Protein AF-A0A1Y6KWY2-F1 (afdb_monomer_lite)

Organism: NCBI:txid512643

Foldseek 3Di:
DVQQLFQQPPHPCNVDDTSFDQPDQKDWDWAAQPVDDQQARTWIFMWGGGPNQTGTDTDGPVDPDDPVLCVDDDPDQDDRHPNNVSNVSVVVVVVVVVVVVVVVVVVVVVCVVPVPPPD

pLDDT: mean 82.54, std 11.26, range [39.81, 94.38]

Sequence (119 aa):
MQGLRNHYQVTAHDPYRPIAVFRTEHSHVLQLRPQLPIAIGEVQYIVYGMTALSVYLPFYQGMTSVPEALTLGDNKADNHSAYWKFRKLQTLALTEDLTNELFTRLTIDTDKLYNFSGS

Structure (mmCIF, N/CA/C/O backbone):
data_AF-A0A1Y6KWY2-F1
#
_entry.id   AF-A0A1Y6KWY2-F1
#
loop_
_atom_site.group_PDB
_atom_site.id
_atom_site.type_symbol
_atom_site.label_atom_id
_atom_site.label_alt_id
_atom_site.label_comp_id
_atom_site.label_asym_id
_atom_site.label_entity_id
_atom_site.label_seq_id
_atom_site.pdbx_PDB_ins_code
_atom_site.Cartn_x
_atom_site.Cartn_y
_atom_site.Cartn_z
_atom_site.occupancy
_atom_site.B_iso_or_equiv
_atom_site.auth_seq_id
_atom_site.auth_comp_id
_atom_site.auth_asym_id
_atom_site.auth_atom_id
_atom_site.pdbx_PDB_model_num
ATOM 1 N N . MET A 1 1 ? -11.961 -5.166 -6.899 1.00 60.25 1 MET A N 1
ATOM 2 C CA . MET A 1 1 ? -11.236 -3.870 -6.939 1.00 60.25 1 MET A CA 1
ATOM 3 C C . MET A 1 1 ? -10.360 -3.720 -8.197 1.00 60.25 1 MET A C 1
ATOM 5 O O . MET A 1 1 ? -9.288 -3.136 -8.140 1.00 60.25 1 MET A O 1
ATOM 9 N N . GLN A 1 2 ? -10.807 -4.215 -9.359 1.00 64.62 2 GLN A N 1
ATOM 10 C CA . GLN A 1 2 ? -9.983 -4.259 -10.579 1.00 64.62 2 GLN A CA 1
ATOM 11 C C . GLN A 1 2 ? -9.903 -2.901 -11.303 1.00 64.62 2 GLN A C 1
ATOM 13 O O . GLN A 1 2 ? -8.886 -2.591 -11.910 1.00 64.62 2 GLN A O 1
ATOM 18 N N . GLY A 1 3 ? -10.924 -2.045 -11.157 1.00 72.69 3 GLY A N 1
ATOM 19 C CA . GLY A 1 3 ? -10.975 -0.733 -11.816 1.00 72.69 3 GLY A CA 1
ATOM 20 C C . GLY A 1 3 ? -9.877 0.244 -11.381 1.00 72.69 3 GLY A C 1
ATOM 21 O O . GLY A 1 3 ? -9.307 0.929 -12.220 1.00 72.69 3 GLY A O 1
ATOM 22 N N . LEU A 1 4 ? -9.502 0.262 -10.097 1.00 75.06 4 LEU A N 1
ATOM 23 C CA . LEU A 1 4 ? -8.440 1.149 -9.593 1.00 75.06 4 LEU A CA 1
ATOM 24 C C . LEU A 1 4 ? -7.034 0.720 -10.022 1.00 75.06 4 LEU A C 1
ATOM 26 O O . LEU A 1 4 ? -6.094 1.493 -9.878 1.00 75.06 4 LEU A O 1
ATOM 30 N N . ARG A 1 5 ? -6.886 -0.498 -10.550 1.00 74.25 5 ARG A N 1
ATOM 31 C CA . ARG A 1 5 ? -5.634 -1.035 -11.101 1.00 74.25 5 ARG A CA 1
ATOM 32 C C . ARG A 1 5 ? -5.517 -0.829 -12.611 1.00 74.25 5 ARG A C 1
ATOM 34 O O . ARG A 1 5 ? -4.517 -1.217 -13.209 1.00 74.25 5 ARG A O 1
ATOM 41 N N . ASN A 1 6 ? -6.547 -0.250 -13.221 1.00 74.56 6 ASN A N 1
ATOM 42 C CA . ASN A 1 6 ? -6.644 -0.155 -14.660 1.00 74.56 6 ASN A CA 1
ATOM 43 C C . ASN A 1 6 ? -5.602 0.821 -15.221 1.00 74.56 6 ASN A C 1
ATOM 45 O O . ASN A 1 6 ? -5.457 1.956 -14.754 1.00 74.56 6 ASN A O 1
ATOM 49 N N . HIS A 1 7 ? -4.916 0.361 -16.255 1.00 69.25 7 HIS A N 1
ATOM 50 C CA . HIS A 1 7 ? -4.042 1.167 -17.092 1.00 69.25 7 HIS A CA 1
ATOM 51 C C . HIS A 1 7 ? -4.246 0.855 -18.580 1.00 69.25 7 HIS A C 1
ATOM 53 O O . HIS A 1 7 ? -3.300 0.850 -19.343 1.00 69.25 7 HIS A O 1
ATOM 59 N N . TYR A 1 8 ? -5.495 0.587 -18.978 1.00 64.00 8 TYR A N 1
ATOM 60 C CA . TYR A 1 8 ? -5.930 0.380 -20.368 1.00 64.00 8 TYR A CA 1
ATOM 61 C C . TYR A 1 8 ? -5.293 -0.813 -21.096 1.00 64.00 8 TYR A C 1
ATOM 63 O O . TYR A 1 8 ? -5.370 -0.886 -22.325 1.00 64.00 8 TYR A O 1
ATOM 71 N N . GLN A 1 9 ? -4.750 -1.777 -20.343 1.00 59.84 9 GLN A N 1
ATOM 72 C CA . GLN A 1 9 ? -4.127 -2.997 -20.863 1.00 59.84 9 GLN A CA 1
ATOM 73 C C . GLN A 1 9 ? -4.976 -3.641 -21.964 1.00 59.84 9 GLN A C 1
ATOM 75 O O . GLN A 1 9 ? -6.153 -3.941 -21.757 1.00 59.84 9 GLN A O 1
ATOM 80 N N . VAL A 1 10 ? -4.347 -3.899 -23.114 1.00 60.59 10 VAL A N 1
ATOM 81 C CA . VAL A 1 10 ? -4.957 -4.588 -24.267 1.00 60.59 10 VAL A CA 1
ATOM 82 C C . VAL A 1 10 ? -6.095 -3.785 -24.926 1.00 60.59 10 VAL A C 1
ATOM 84 O O . VAL A 1 10 ? -7.036 -4.350 -25.481 1.00 60.59 10 VAL A O 1
ATOM 87 N N . THR A 1 11 ? -6.030 -2.449 -24.898 1.00 64.75 11 THR A N 1
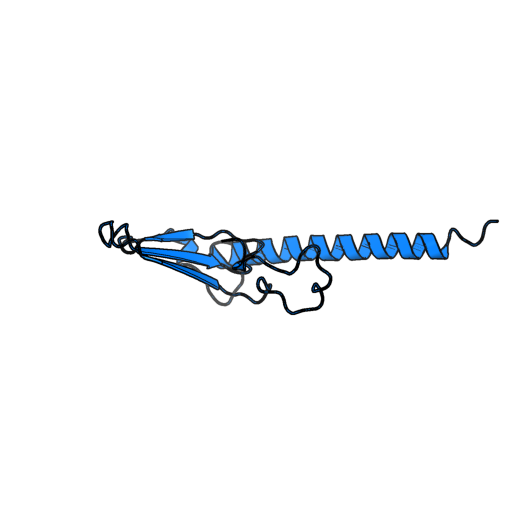ATOM 88 C CA . THR A 1 11 ? -6.979 -1.587 -25.622 1.00 64.75 11 THR A CA 1
ATOM 89 C C . THR A 1 11 ? -6.265 -0.522 -26.451 1.00 64.75 11 THR A C 1
ATOM 91 O O . THR A 1 11 ? -5.165 -0.095 -26.123 1.00 64.75 11 THR A O 1
ATOM 94 N N . ALA A 1 12 ? -6.927 -0.016 -27.496 1.00 61.28 12 ALA A N 1
ATOM 95 C CA . ALA A 1 12 ? -6.428 1.105 -28.304 1.00 61.28 12 ALA A CA 1
ATOM 96 C C . ALA A 1 12 ? -6.296 2.438 -27.524 1.00 61.28 12 ALA A C 1
ATOM 98 O O . ALA A 1 12 ? -5.846 3.434 -28.083 1.00 61.28 12 A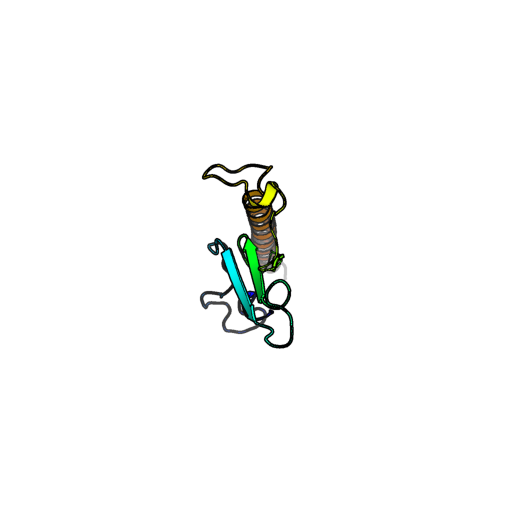LA A O 1
ATOM 99 N N . HIS A 1 13 ? -6.704 2.464 -26.248 1.00 60.19 13 HIS A N 1
ATOM 100 C CA . HIS A 1 13 ? -6.702 3.632 -25.362 1.00 60.19 13 HIS A CA 1
ATOM 101 C C . HIS A 1 13 ? -5.474 3.693 -24.438 1.00 60.19 13 HIS A C 1
ATOM 103 O O . HIS A 1 13 ? -5.407 4.564 -23.575 1.00 60.19 13 HIS A O 1
ATOM 109 N N . ASP A 1 14 ? -4.477 2.835 -24.663 1.00 54.62 14 ASP A N 1
ATOM 110 C CA . ASP A 1 14 ? -3.168 2.879 -24.001 1.00 54.62 14 ASP A CA 1
ATOM 111 C C . ASP A 1 14 ? -2.435 4.253 -24.042 1.00 54.62 14 ASP A C 1
ATOM 113 O O . ASP A 1 14 ? -1.660 4.534 -23.130 1.00 54.62 14 ASP A O 1
ATOM 117 N N . PRO A 1 15 ? -2.692 5.198 -24.983 1.00 59.44 15 PRO A N 1
ATOM 118 C CA . PRO A 1 15 ? -2.102 6.542 -24.878 1.00 59.44 15 PRO A CA 1
ATOM 119 C C . PRO A 1 15 ? -2.779 7.479 -23.854 1.00 59.44 15 PRO A C 1
ATOM 121 O O . PRO A 1 15 ? -2.283 8.587 -23.630 1.00 59.44 15 PRO A O 1
ATOM 124 N N . TYR A 1 16 ? -3.906 7.102 -23.235 1.00 68.44 16 TYR A N 1
ATOM 125 C CA . TYR A 1 16 ? -4.581 7.941 -22.235 1.00 68.44 16 TYR A CA 1
ATOM 126 C C . TYR A 1 16 ? -4.011 7.739 -20.829 1.00 68.44 16 TYR A C 1
ATOM 128 O O . TYR A 1 16 ? -3.591 6.649 -20.454 1.00 68.44 16 TYR A O 1
ATOM 136 N N . ARG A 1 17 ? -4.047 8.799 -20.002 1.00 70.94 17 ARG A N 1
ATOM 137 C CA . ARG A 1 17 ? -3.533 8.757 -18.622 1.00 70.94 17 ARG A CA 1
ATOM 138 C C . ARG A 1 17 ? -4.185 7.598 -17.845 1.00 70.94 17 ARG A C 1
ATOM 140 O O . ARG A 1 17 ? -5.390 7.673 -17.585 1.00 70.94 17 ARG A O 1
ATOM 147 N N . PRO A 1 18 ? -3.415 6.587 -17.404 1.00 73.88 18 PRO A N 1
ATOM 148 C CA . PRO A 1 18 ? -3.970 5.457 -16.676 1.00 73.88 18 PRO A CA 1
ATOM 149 C C . PRO A 1 18 ? -4.450 5.865 -15.276 1.00 73.88 18 PRO A C 1
ATOM 151 O O . PRO A 1 18 ? -4.071 6.914 -14.740 1.00 73.88 18 PRO A O 1
ATOM 154 N N . ILE A 1 19 ? -5.309 5.036 -14.678 1.00 76.25 19 ILE A N 1
ATOM 155 C CA . ILE A 1 19 ? -5.800 5.239 -13.306 1.00 76.25 19 ILE A CA 1
ATOM 156 C C . ILE A 1 19 ? -4.706 4.828 -12.316 1.00 76.25 19 ILE A C 1
ATOM 158 O O . ILE A 1 19 ? -4.398 5.572 -11.385 1.00 76.25 19 ILE A O 1
ATOM 162 N N . ALA A 1 20 ? -4.068 3.682 -12.561 1.00 76.31 20 ALA A N 1
ATOM 163 C CA . ALA A 1 20 ? -2.903 3.228 -11.816 1.00 76.31 20 ALA A CA 1
ATOM 164 C C . ALA A 1 20 ? -1.628 3.898 -12.354 1.00 76.31 20 ALA A C 1
ATOM 166 O O . ALA A 1 20 ? -1.063 3.465 -13.351 1.00 76.31 20 ALA A O 1
ATOM 167 N N . VAL A 1 21 ? -1.176 4.969 -11.696 1.00 77.12 21 VAL A N 1
ATOM 168 C CA . VAL A 1 21 ? 0.074 5.674 -12.037 1.00 77.12 21 VAL A CA 1
ATOM 169 C C . VAL A 1 21 ? 1.100 5.555 -10.917 1.00 77.12 21 VAL A C 1
ATOM 171 O O . VAL A 1 21 ? 0.734 5.571 -9.741 1.00 77.12 21 VAL A O 1
ATOM 174 N N . PHE A 1 22 ? 2.389 5.563 -11.268 1.00 76.12 22 PHE A N 1
ATOM 175 C CA . PHE A 1 22 ? 3.506 5.558 -10.308 1.00 76.12 22 PHE A CA 1
ATOM 176 C C . PHE A 1 22 ? 3.481 6.739 -9.318 1.00 76.12 22 PHE A C 1
ATOM 178 O O . PHE A 1 22 ? 4.008 6.654 -8.215 1.00 76.12 22 PHE A O 1
ATOM 185 N N . ARG A 1 23 ? 2.832 7.849 -9.697 1.00 80.06 23 ARG A N 1
ATOM 186 C CA . ARG A 1 23 ? 2.648 9.036 -8.841 1.00 80.06 23 ARG A CA 1
ATOM 187 C C . ARG A 1 23 ? 1.542 8.888 -7.792 1.00 80.06 23 ARG A C 1
ATOM 189 O O . ARG A 1 23 ? 1.313 9.822 -7.036 1.00 80.06 23 ARG A O 1
ATOM 196 N N . THR A 1 24 ? 0.828 7.765 -7.764 1.00 80.38 24 THR A N 1
ATOM 197 C CA . THR A 1 24 ? -0.161 7.502 -6.714 1.00 80.38 24 THR A CA 1
ATOM 198 C C . THR A 1 24 ? 0.582 7.306 -5.402 1.00 80.38 24 THR A C 1
ATOM 200 O O . THR A 1 24 ? 1.387 6.386 -5.301 1.00 80.38 24 THR A O 1
ATOM 203 N N . GLU A 1 25 ? 0.334 8.157 -4.411 1.00 82.50 25 GLU A N 1
ATOM 204 C CA . GLU A 1 25 ? 0.896 7.966 -3.069 1.00 82.50 25 GLU A CA 1
ATOM 205 C C . GLU A 1 25 ? 0.113 6.905 -2.307 1.00 82.50 25 GLU A C 1
ATOM 207 O O . GLU A 1 25 ? 0.703 5.973 -1.765 1.00 82.50 25 GLU A O 1
ATOM 212 N N . HIS A 1 26 ? -1.218 7.015 -2.329 1.00 83.88 26 HIS A N 1
ATOM 213 C CA . HIS A 1 26 ? -2.126 6.078 -1.685 1.00 83.88 26 HIS A CA 1
ATOM 214 C C . HIS A 1 26 ? -3.424 5.923 -2.483 1.00 83.88 26 HIS A C 1
ATOM 216 O O . HIS A 1 26 ? -3.852 6.834 -3.195 1.00 83.88 26 HIS A O 1
ATOM 222 N N . SER A 1 27 ? -4.082 4.772 -2.340 1.00 90.31 27 SER A N 1
ATOM 223 C CA . SER A 1 27 ? -5.441 4.541 -2.845 1.00 90.31 27 SER A CA 1
ATOM 224 C C . SER A 1 27 ? -6.311 3.977 -1.733 1.00 90.31 27 SER A C 1
ATOM 226 O O . SER A 1 27 ? -5.887 3.063 -1.029 1.00 90.31 27 SER A O 1
ATOM 228 N N . HIS A 1 28 ? -7.524 4.511 -1.590 1.00 92.06 28 HIS A N 1
ATOM 229 C CA . HIS A 1 28 ? -8.435 4.160 -0.507 1.00 92.06 28 HIS A CA 1
ATOM 230 C C . HIS A 1 28 ? -9.778 3.684 -1.063 1.00 92.06 28 HIS A C 1
ATOM 232 O O . HIS A 1 28 ? -10.346 4.313 -1.954 1.00 92.06 28 HIS A O 1
ATOM 238 N N . VAL A 1 29 ? -10.304 2.594 -0.506 1.00 92.12 29 VAL A N 1
ATOM 239 C CA . VAL A 1 29 ? -11.678 2.130 -0.733 1.00 92.12 29 VAL A CA 1
ATOM 240 C C . VAL A 1 29 ? -12.337 1.943 0.623 1.00 92.12 29 VAL A C 1
ATOM 242 O O . VAL A 1 29 ? -11.876 1.140 1.430 1.00 92.12 29 VAL A O 1
ATOM 245 N N . LEU A 1 30 ? -13.407 2.689 0.883 1.00 92.81 30 LEU A N 1
ATOM 246 C CA . LEU A 1 30 ? -14.166 2.584 2.125 1.00 92.81 30 LEU A CA 1
ATOM 247 C C . LEU A 1 30 ? -15.381 1.695 1.881 1.00 92.81 30 LEU A C 1
ATOM 249 O O . LEU A 1 30 ? -16.157 1.931 0.955 1.00 92.81 30 LEU A O 1
ATOM 253 N N . GLN A 1 31 ? -15.533 0.668 2.709 1.00 92.94 31 GLN A N 1
ATOM 254 C CA . GLN A 1 31 ? -16.660 -0.248 2.672 1.00 92.94 31 GLN A CA 1
ATOM 255 C C . GLN A 1 31 ? -17.412 -0.191 4.000 1.00 92.94 31 GLN A C 1
ATOM 257 O O . GLN A 1 31 ? -16.843 -0.456 5.058 1.00 92.94 31 GLN A O 1
ATOM 262 N N . LEU A 1 32 ? -18.711 0.090 3.916 1.00 93.88 32 LEU A N 1
ATOM 263 C CA . LEU A 1 32 ? -19.635 0.064 5.045 1.00 93.88 32 LEU A CA 1
ATOM 264 C C . LEU A 1 32 ? -20.538 -1.167 4.921 1.00 93.88 32 LEU A C 1
ATOM 266 O O . LEU A 1 32 ? -21.125 -1.404 3.864 1.00 93.88 32 LEU A O 1
ATOM 270 N N . ARG A 1 33 ? -20.640 -1.961 5.990 1.00 93.75 33 ARG A N 1
ATOM 271 C CA . ARG A 1 33 ? -21.524 -3.134 6.088 1.00 93.75 33 ARG A CA 1
ATOM 272 C C . ARG A 1 33 ? -22.500 -2.945 7.257 1.00 93.75 33 ARG A C 1
ATOM 274 O O . ARG A 1 33 ? -22.179 -3.372 8.365 1.00 93.75 33 ARG A O 1
ATOM 281 N N . PRO A 1 34 ? -23.677 -2.328 7.026 1.00 92.31 34 PRO A N 1
ATOM 282 C CA . PRO A 1 34 ? -24.637 -1.985 8.084 1.00 92.31 34 PRO A CA 1
ATOM 283 C C . PRO A 1 34 ? -25.160 -3.179 8.893 1.00 92.31 34 PRO A C 1
ATOM 285 O O . PRO A 1 34 ? -25.618 -3.020 10.017 1.00 92.31 34 PRO A O 1
ATOM 288 N N . GLN A 1 35 ? -25.103 -4.382 8.324 1.00 94.38 35 GLN A N 1
ATOM 289 C CA . GLN A 1 35 ? -25.550 -5.627 8.947 1.00 94.38 35 GLN A CA 1
ATOM 290 C C . GLN A 1 35 ? -24.573 -6.198 9.992 1.00 94.38 35 GLN A C 1
ATOM 292 O O . GLN A 1 35 ? -24.857 -7.236 10.585 1.00 94.38 35 GLN A O 1
ATOM 297 N N . LEU A 1 36 ? -23.411 -5.571 10.193 1.00 93.50 36 LEU A N 1
ATOM 298 C CA . LEU A 1 36 ? -22.393 -5.993 11.154 1.00 93.50 36 LEU A CA 1
ATOM 299 C C . LEU A 1 36 ? -22.131 -4.887 12.190 1.00 93.50 36 LEU A C 1
ATOM 301 O O . LEU A 1 36 ? -22.299 -3.710 11.875 1.00 93.50 36 LEU A O 1
ATOM 305 N N . PRO A 1 37 ? -21.656 -5.232 13.403 1.00 93.12 37 PRO A N 1
ATOM 306 C CA . PRO A 1 37 ? -21.185 -4.243 14.368 1.00 93.12 37 PRO A CA 1
ATOM 307 C C . PRO A 1 37 ? -20.101 -3.344 13.766 1.00 93.12 37 PRO A C 1
ATOM 309 O O . PRO A 1 37 ? -19.204 -3.848 13.091 1.00 93.12 37 PRO A O 1
ATOM 312 N N . ILE A 1 38 ? -20.144 -2.043 14.067 1.00 91.44 38 ILE A N 1
ATOM 313 C CA . ILE A 1 38 ? -19.267 -1.001 13.493 1.00 91.44 38 ILE A CA 1
ATOM 314 C C . ILE A 1 38 ? -17.792 -1.431 13.465 1.00 91.44 38 ILE A C 1
ATOM 316 O O . ILE A 1 38 ? -17.158 -1.379 12.413 1.00 91.44 38 ILE A O 1
ATOM 320 N N . ALA A 1 39 ? -17.291 -1.974 14.581 1.00 91.00 39 ALA A N 1
ATOM 321 C CA . ALA A 1 39 ? -15.901 -2.403 14.747 1.00 91.00 39 ALA A CA 1
ATOM 322 C C . ALA A 1 39 ? -15.388 -3.359 13.650 1.00 91.00 39 ALA A C 1
ATOM 324 O O . ALA A 1 39 ? -14.196 -3.349 13.345 1.00 91.00 39 ALA A O 1
ATOM 325 N N . ILE A 1 40 ? -16.271 -4.172 13.056 1.00 90.62 40 ILE A N 1
ATOM 326 C CA . ILE A 1 40 ? -15.952 -5.118 11.971 1.00 90.62 40 ILE A CA 1
ATOM 327 C C . ILE A 1 40 ? -16.738 -4.848 10.679 1.00 90.62 40 ILE A C 1
ATOM 329 O O . ILE A 1 40 ? -16.453 -5.444 9.638 1.00 90.62 40 ILE A O 1
ATOM 333 N N . GLY A 1 41 ? -17.762 -3.998 10.739 1.00 89.44 41 GLY A N 1
ATOM 334 C CA . GLY A 1 41 ? -18.635 -3.639 9.627 1.00 89.44 41 GLY A CA 1
ATOM 335 C C . GLY A 1 41 ? -18.047 -2.543 8.748 1.00 89.44 41 GLY A C 1
ATOM 336 O O . GLY A 1 41 ? -18.289 -2.536 7.541 1.00 89.44 41 GLY A O 1
ATOM 337 N N . GLU A 1 42 ? -17.228 -1.670 9.326 1.00 94.25 42 GLU A N 1
ATOM 338 C CA . GLU A 1 42 ? -16.584 -0.562 8.628 1.00 94.25 42 GLU A CA 1
ATOM 339 C C . GLU A 1 42 ? -15.111 -0.884 8.365 1.00 94.25 42 GLU A C 1
ATOM 341 O O . GLU A 1 42 ? -14.330 -1.123 9.292 1.00 94.25 42 GLU A O 1
ATOM 346 N N . VAL A 1 43 ? -14.739 -0.927 7.082 1.00 94.38 43 VAL A N 1
ATOM 347 C CA . VAL A 1 43 ? -13.379 -1.256 6.642 1.00 94.38 43 VAL A CA 1
ATOM 348 C C . VAL A 1 43 ? -12.884 -0.228 5.645 1.00 94.38 43 VAL A C 1
ATOM 350 O O . VAL A 1 43 ? -13.528 0.034 4.628 1.00 94.38 43 VAL A O 1
ATOM 353 N N . GLN A 1 44 ? -11.695 0.300 5.904 1.00 94.38 44 GLN A N 1
ATOM 354 C CA . GLN A 1 44 ? -10.942 1.096 4.953 1.00 94.38 44 GLN A CA 1
ATOM 355 C C . GLN A 1 44 ? -9.836 0.237 4.347 1.00 94.38 44 GLN A C 1
ATOM 357 O O . GLN A 1 44 ? -8.911 -0.192 5.027 1.00 94.38 44 GLN A O 1
ATOM 362 N N . TYR A 1 45 ? -9.912 -0.010 3.048 1.00 93.25 45 TYR A N 1
ATOM 363 C CA . TYR A 1 45 ? -8.842 -0.660 2.309 1.00 93.25 45 TYR A CA 1
ATOM 364 C C . TYR A 1 45 ? -7.857 0.393 1.811 1.00 93.25 45 TYR A C 1
ATOM 366 O O . TYR A 1 45 ? -8.253 1.264 1.036 1.00 93.25 45 TYR A O 1
ATOM 374 N N . ILE A 1 46 ? -6.593 0.308 2.224 1.00 92.12 46 ILE A N 1
ATOM 375 C CA . ILE A 1 46 ? -5.537 1.259 1.846 1.00 92.12 46 ILE A CA 1
ATOM 376 C C . ILE A 1 46 ? -4.458 0.544 1.036 1.00 92.12 46 ILE A C 1
ATOM 378 O O . ILE A 1 46 ? -4.030 -0.555 1.386 1.00 92.12 46 ILE A O 1
ATOM 382 N N . VAL A 1 47 ? -4.001 1.182 -0.036 1.00 90.81 47 VAL A N 1
ATOM 383 C CA . VAL A 1 47 ? -2.818 0.784 -0.806 1.00 90.81 47 VAL A CA 1
ATOM 384 C C . VAL A 1 47 ? -1.748 1.845 -0.647 1.00 90.81 47 VAL A C 1
ATOM 386 O O . VAL A 1 47 ? -2.053 3.031 -0.742 1.00 90.81 47 VAL A O 1
ATOM 389 N N . TYR A 1 48 ? -0.502 1.408 -0.485 1.00 87.38 48 TYR A N 1
ATOM 390 C CA . TYR A 1 48 ? 0.674 2.269 -0.512 1.00 87.38 48 TYR A CA 1
ATOM 391 C C . TYR A 1 48 ? 1.313 2.241 -1.904 1.00 87.38 48 TYR A C 1
ATOM 393 O O . TYR A 1 48 ? 1.751 1.197 -2.385 1.00 87.38 48 TYR A O 1
ATOM 401 N N . GLY A 1 49 ? 1.371 3.397 -2.555 1.00 85.19 49 GLY A N 1
ATOM 402 C CA . GLY A 1 49 ? 1.897 3.573 -3.902 1.00 85.19 49 GLY A CA 1
ATOM 403 C C . GLY A 1 49 ? 0.929 3.150 -5.017 1.00 85.19 49 GLY A C 1
ATOM 404 O O . GLY A 1 49 ? -0.295 3.219 -4.890 1.00 85.19 49 GLY A O 1
ATOM 405 N N . MET A 1 50 ? 1.490 2.713 -6.145 1.00 84.38 50 MET A N 1
ATOM 406 C CA . MET A 1 50 ? 0.745 2.331 -7.339 1.00 84.38 50 MET A CA 1
ATOM 407 C C . MET A 1 50 ? -0.108 1.072 -7.128 1.00 84.38 50 MET A C 1
ATOM 409 O O . MET A 1 50 ? 0.391 -0.020 -6.859 1.00 84.38 50 MET A O 1
ATOM 413 N N . THR A 1 51 ? -1.410 1.208 -7.366 1.00 79.56 51 THR A N 1
ATOM 414 C CA . THR A 1 51 ? -2.424 0.156 -7.182 1.00 79.56 51 THR A CA 1
ATOM 415 C C . THR A 1 51 ? -2.180 -1.104 -8.008 1.00 79.56 51 THR A C 1
ATOM 417 O O . THR A 1 51 ? -2.524 -2.197 -7.552 1.00 79.56 51 THR A O 1
ATOM 420 N N . ALA A 1 52 ? -1.586 -0.982 -9.198 1.00 79.38 52 ALA A N 1
ATOM 421 C CA . ALA A 1 52 ? -1.283 -2.117 -10.071 1.00 79.38 52 ALA A CA 1
ATOM 422 C C . ALA A 1 52 ? -0.251 -3.084 -9.458 1.00 79.38 52 ALA A C 1
ATOM 424 O O . ALA A 1 52 ? -0.376 -4.292 -9.632 1.00 79.38 52 ALA A O 1
ATOM 425 N N . LEU A 1 53 ? 0.703 -2.568 -8.676 1.00 80.81 53 LEU A N 1
ATOM 426 C CA . LEU A 1 53 ? 1.823 -3.328 -8.105 1.00 80.81 53 LEU A CA 1
ATOM 427 C C . LEU A 1 53 ? 1.782 -3.395 -6.571 1.00 80.81 53 LEU A C 1
ATOM 429 O O . LEU A 1 53 ? 2.792 -3.628 -5.910 1.00 80.81 53 LEU A O 1
ATOM 433 N N . SER A 1 54 ? 0.634 -3.121 -5.957 1.00 86.44 54 SER A N 1
ATOM 434 C CA . SER A 1 54 ? 0.496 -3.112 -4.496 1.00 86.44 54 SER A CA 1
ATOM 435 C C . SER A 1 54 ? -0.845 -3.673 -4.054 1.00 86.44 54 SER A C 1
ATOM 437 O O . SER A 1 54 ? -1.768 -3.816 -4.856 1.00 86.44 54 SER A O 1
ATOM 439 N N . VAL A 1 55 ? -0.936 -4.066 -2.786 1.00 88.38 55 VAL A N 1
ATOM 440 C CA . VAL A 1 55 ? -2.087 -4.785 -2.225 1.00 88.38 55 VAL A CA 1
ATOM 441 C C . VAL A 1 55 ? -2.950 -3.867 -1.364 1.00 88.38 55 VAL A C 1
ATOM 443 O O . VAL A 1 55 ? -2.438 -2.960 -0.713 1.00 88.38 55 VAL A O 1
ATOM 446 N N . TYR A 1 56 ? -4.261 -4.112 -1.364 1.00 90.38 56 TYR A N 1
ATOM 447 C CA . TYR A 1 56 ? -5.211 -3.411 -0.499 1.00 90.38 56 TYR A CA 1
ATOM 448 C C . TYR A 1 56 ? -5.180 -4.028 0.901 1.00 90.38 56 TYR A C 1
ATOM 450 O O . TYR A 1 56 ? -5.613 -5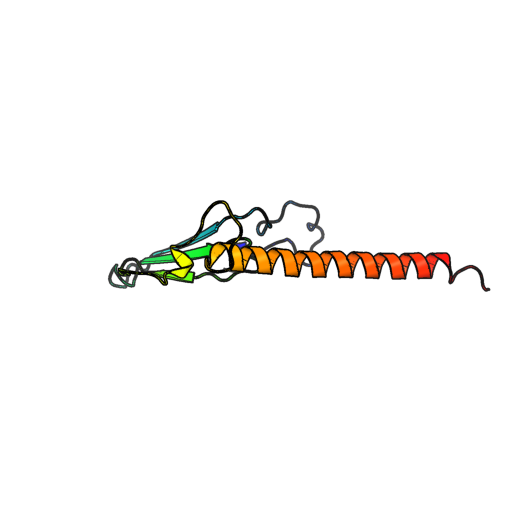.166 1.087 1.00 90.38 56 TYR A O 1
ATOM 458 N N . LEU A 1 57 ? -4.683 -3.274 1.877 1.00 91.88 57 LEU A N 1
ATOM 459 C CA . LEU A 1 57 ? -4.637 -3.667 3.281 1.00 91.88 57 LEU A CA 1
ATOM 460 C C . LEU A 1 57 ? -5.943 -3.259 3.983 1.00 91.88 57 LEU A C 1
ATOM 462 O O . LEU A 1 57 ? -6.317 -2.090 3.884 1.00 91.88 57 LEU A O 1
ATOM 466 N N . PRO A 1 58 ? -6.651 -4.180 4.664 1.00 93.31 58 PRO A N 1
ATOM 467 C CA . PRO A 1 58 ? -7.885 -3.860 5.374 1.00 93.31 58 PRO A CA 1
ATOM 468 C C . PRO A 1 58 ? -7.599 -3.246 6.750 1.00 93.31 58 PRO A C 1
ATOM 470 O O . PRO A 1 58 ? -7.020 -3.899 7.615 1.00 93.31 58 PRO A O 1
ATOM 473 N N . PHE A 1 59 ? -8.071 -2.023 6.971 1.00 92.75 59 PHE A N 1
ATOM 474 C CA . PHE A 1 59 ? -8.089 -1.361 8.272 1.00 92.75 59 PHE A CA 1
ATOM 475 C C . PHE A 1 59 ? -9.517 -1.371 8.803 1.00 92.75 59 PHE A C 1
ATOM 477 O O . PHE A 1 59 ? -10.413 -0.762 8.217 1.00 92.75 59 PHE A O 1
ATOM 484 N N . TYR A 1 60 ? -9.735 -2.102 9.890 1.00 93.44 60 TYR A N 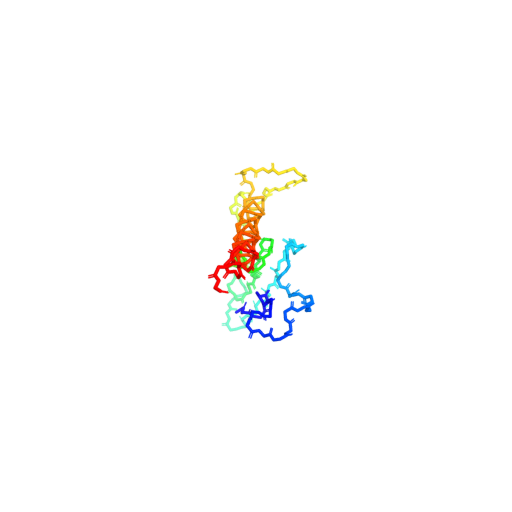1
ATOM 485 C CA . TYR A 1 60 ? -11.027 -2.151 10.564 1.00 93.44 60 TYR A CA 1
ATOM 486 C C . TYR A 1 60 ? -11.151 -0.991 11.544 1.00 93.44 60 TYR A C 1
ATOM 488 O O . TYR A 1 60 ? -10.191 -0.662 12.238 1.00 93.44 60 TYR A O 1
ATOM 496 N N . GLN A 1 61 ? -12.349 -0.418 11.651 1.00 91.62 61 GLN A N 1
ATOM 497 C CA . GLN A 1 61 ? -12.618 0.694 12.567 1.00 91.62 61 GLN A CA 1
ATOM 498 C C . GLN A 1 61 ? -12.319 0.344 14.036 1.00 91.62 61 GLN A C 1
ATOM 500 O O . GLN A 1 61 ? -11.861 1.200 14.786 1.00 91.62 61 GLN A O 1
ATOM 505 N N . GLY A 1 62 ? -12.501 -0.921 14.431 1.00 90.50 62 GLY A N 1
ATOM 506 C CA . GLY A 1 62 ? -12.203 -1.394 15.785 1.00 90.50 62 GLY A CA 1
ATOM 507 C C . GLY A 1 62 ? -10.724 -1.682 16.079 1.00 90.50 62 GLY A C 1
ATOM 508 O O . GLY A 1 62 ? -10.417 -2.129 17.183 1.00 90.50 62 GLY A O 1
ATOM 509 N N . MET A 1 63 ? -9.805 -1.493 15.125 1.00 91.25 63 MET A N 1
ATOM 510 C CA . MET A 1 63 ? -8.374 -1.722 15.363 1.00 91.25 63 MET A CA 1
ATOM 511 C C . MET A 1 63 ? -7.785 -0.641 16.271 1.00 91.25 63 MET A C 1
ATOM 513 O O . MET A 1 63 ? -7.943 0.550 16.027 1.00 91.25 63 MET A O 1
ATOM 517 N N . THR A 1 64 ? -7.047 -1.065 17.296 1.00 92.88 64 THR A N 1
ATOM 518 C CA . THR A 1 64 ? -6.366 -0.164 18.241 1.00 92.88 64 THR A CA 1
ATOM 519 C C . THR A 1 64 ? -4.894 0.051 17.909 1.00 92.88 64 THR A C 1
ATOM 521 O O . THR A 1 64 ? -4.287 1.011 18.377 1.00 92.88 64 THR A O 1
ATOM 524 N N . SER A 1 65 ? -4.304 -0.832 17.105 1.00 92.94 65 SER A N 1
ATOM 525 C CA . SER A 1 65 ? -2.917 -0.743 16.671 1.00 92.94 65 SER A CA 1
ATOM 526 C C . SER A 1 65 ? -2.734 -1.362 15.290 1.00 92.94 65 SER A C 1
ATOM 528 O O . SER A 1 65 ? -3.558 -2.142 14.805 1.00 92.94 65 SER A O 1
ATOM 530 N N . VAL A 1 66 ? -1.633 -0.989 14.646 1.00 91.81 66 VAL A N 1
ATOM 531 C CA . VAL A 1 66 ? -1.200 -1.509 13.349 1.00 91.81 66 VAL A CA 1
ATOM 532 C C . VAL A 1 66 ? 0.273 -1.910 13.463 1.00 91.81 66 VAL A C 1
ATOM 534 O O . VAL A 1 66 ? 0.969 -1.396 14.342 1.00 91.81 66 VAL A O 1
ATOM 537 N N . PRO A 1 67 ? 0.773 -2.817 12.608 1.00 91.38 67 PRO A N 1
ATOM 538 C CA . PRO A 1 67 ? 2.199 -3.109 12.535 1.00 91.38 67 PRO A CA 1
ATOM 539 C C . PRO A 1 67 ? 3.046 -1.836 12.441 1.00 91.38 67 PRO A C 1
ATOM 541 O O . PRO A 1 67 ? 2.752 -0.962 11.628 1.00 91.38 67 PRO A O 1
ATOM 544 N N . GLU A 1 68 ? 4.129 -1.766 13.217 1.00 92.38 68 GLU A N 1
ATOM 545 C CA . GLU A 1 68 ? 5.020 -0.596 13.290 1.00 92.38 68 GLU A CA 1
ATOM 546 C C . GLU A 1 68 ? 5.510 -0.145 11.905 1.00 92.38 68 GLU A C 1
ATOM 548 O O . GLU A 1 68 ? 5.541 1.038 11.595 1.00 92.38 68 GLU A O 1
ATOM 553 N N . ALA A 1 69 ? 5.800 -1.080 10.999 1.00 91.19 69 ALA A N 1
ATOM 554 C CA . ALA A 1 69 ? 6.220 -0.741 9.640 1.00 91.19 69 ALA A CA 1
ATOM 555 C C . ALA A 1 69 ? 5.218 0.158 8.880 1.00 91.19 69 ALA A C 1
ATOM 557 O O . ALA A 1 69 ? 5.630 0.873 7.971 1.00 91.19 69 ALA A O 1
ATOM 558 N N . LEU A 1 70 ? 3.925 0.129 9.223 1.00 89.88 70 LEU A N 1
ATOM 559 C CA . LEU A 1 70 ? 2.888 0.987 8.632 1.00 89.88 70 LEU A CA 1
ATOM 560 C C . LEU A 1 70 ? 2.784 2.361 9.307 1.00 89.88 70 LEU A C 1
ATOM 562 O O . LEU A 1 70 ? 2.188 3.267 8.733 1.00 89.88 70 LEU A O 1
ATOM 566 N N . THR A 1 71 ? 3.345 2.518 10.508 1.00 89.38 71 THR A N 1
ATOM 567 C CA . THR A 1 71 ? 3.422 3.804 11.218 1.00 89.38 71 THR A CA 1
ATOM 568 C C . THR A 1 71 ? 4.704 4.565 10.896 1.00 89.38 71 THR A C 1
ATOM 570 O O . THR A 1 71 ? 4.810 5.749 11.201 1.00 89.38 71 THR A O 1
ATOM 573 N N . LEU A 1 72 ? 5.688 3.884 10.307 1.00 88.56 72 LEU A N 1
ATOM 574 C CA . LEU A 1 72 ? 6.956 4.462 9.884 1.00 88.56 72 LEU A CA 1
ATOM 575 C C . LEU A 1 72 ? 6.857 5.027 8.463 1.00 88.56 72 LEU A C 1
ATOM 577 O O . LEU A 1 72 ? 6.271 4.411 7.571 1.00 88.56 72 LEU A O 1
ATOM 581 N N . GLY A 1 73 ? 7.503 6.168 8.247 1.00 80.06 73 GLY A N 1
ATOM 582 C CA . GLY A 1 73 ? 7.666 6.788 6.938 1.00 80.06 73 GLY A CA 1
ATOM 583 C C . GLY A 1 73 ? 8.052 8.256 7.077 1.00 80.06 73 GLY A C 1
ATOM 584 O O . GLY A 1 73 ? 7.394 9.011 7.789 1.00 80.06 73 GLY A O 1
ATOM 585 N N . ASP A 1 74 ? 9.121 8.660 6.401 1.00 83.88 74 ASP A N 1
ATOM 586 C CA . ASP A 1 74 ? 9.541 10.054 6.291 1.00 83.88 74 ASP A CA 1
ATOM 587 C C . ASP A 1 74 ? 9.899 10.401 4.832 1.00 83.88 74 ASP A C 1
ATOM 589 O O . ASP A 1 74 ? 9.673 9.622 3.902 1.00 83.88 74 ASP A O 1
ATOM 593 N N . ASN A 1 75 ? 10.474 11.586 4.620 1.00 86.56 75 ASN A N 1
ATOM 594 C CA . ASN A 1 75 ? 10.885 12.054 3.295 1.00 86.56 75 ASN A CA 1
ATOM 595 C C . ASN A 1 75 ? 12.182 11.393 2.776 1.00 86.56 75 ASN A C 1
ATOM 597 O O . ASN A 1 75 ? 12.709 11.823 1.748 1.00 86.56 75 ASN A O 1
ATOM 601 N N . LYS A 1 76 ? 12.730 10.384 3.466 1.00 89.31 76 LYS A N 1
ATOM 602 C CA . LYS A 1 76 ? 13.958 9.679 3.093 1.00 89.31 76 LYS A CA 1
ATOM 603 C C . LYS A 1 76 ? 13.662 8.211 2.821 1.00 89.31 76 LYS A C 1
ATOM 605 O O . LYS A 1 76 ? 13.039 7.516 3.608 1.00 89.31 76 LYS A O 1
ATOM 610 N N . ALA A 1 77 ? 14.171 7.707 1.703 1.00 87.31 77 ALA A N 1
ATOM 611 C CA . ALA A 1 77 ? 13.977 6.308 1.355 1.00 87.31 77 ALA A CA 1
ATOM 612 C C . ALA A 1 77 ? 14.629 5.369 2.385 1.00 87.31 77 ALA A C 1
ATOM 614 O O . ALA A 1 77 ? 15.843 5.402 2.579 1.00 87.31 77 ALA A O 1
ATOM 615 N N . ASP A 1 78 ? 13.837 4.469 2.972 1.00 90.19 78 ASP A N 1
ATOM 616 C CA . ASP A 1 78 ? 14.292 3.517 3.993 1.00 90.19 78 ASP A CA 1
ATOM 617 C C . ASP A 1 78 ? 13.901 2.057 3.669 1.00 90.19 78 ASP A C 1
ATOM 619 O O . ASP A 1 78 ? 13.224 1.775 2.677 1.00 90.19 78 ASP A O 1
ATOM 623 N N . ASN A 1 79 ? 14.403 1.104 4.462 1.00 90.69 79 ASN A N 1
ATOM 624 C CA . ASN A 1 79 ? 14.075 -0.329 4.366 1.00 90.69 79 ASN A CA 1
ATOM 625 C C . ASN A 1 79 ? 13.179 -0.816 5.520 1.00 90.69 79 ASN A C 1
ATOM 627 O O . ASN A 1 79 ? 12.981 -2.022 5.673 1.00 90.69 79 ASN A O 1
ATOM 631 N N . HIS A 1 80 ? 12.659 0.085 6.349 1.00 90.81 80 HIS A N 1
ATOM 632 C CA . HIS A 1 80 ? 11.904 -0.250 7.557 1.00 90.81 80 HIS A CA 1
ATOM 633 C C . HIS A 1 80 ? 10.407 -0.027 7.341 1.00 90.81 80 HIS A C 1
ATOM 635 O O . HIS A 1 80 ? 9.615 -0.945 7.574 1.00 90.81 80 HIS A O 1
ATOM 641 N N . SER A 1 81 ? 10.044 1.137 6.805 1.00 91.81 81 SER A N 1
ATOM 642 C CA . SER A 1 81 ? 8.679 1.508 6.461 1.00 91.81 81 SER A CA 1
ATOM 643 C C . SER A 1 81 ? 8.109 0.617 5.361 1.00 91.81 81 SER A C 1
ATOM 645 O O . SER A 1 81 ? 8.758 0.259 4.372 1.00 91.81 81 SER A O 1
ATOM 647 N N . ALA A 1 82 ? 6.839 0.267 5.523 1.00 90.56 82 ALA A N 1
ATOM 648 C CA . ALA A 1 82 ? 6.072 -0.408 4.492 1.00 90.56 82 ALA A CA 1
ATOM 649 C C . ALA A 1 82 ? 5.959 0.477 3.243 1.00 90.56 82 ALA A C 1
ATOM 651 O O . ALA A 1 82 ? 6.094 -0.028 2.129 1.00 90.56 82 ALA A O 1
ATOM 652 N N . TYR A 1 83 ? 5.796 1.793 3.424 1.00 89.62 83 TYR A N 1
ATOM 653 C CA . TYR A 1 83 ? 5.711 2.754 2.327 1.00 89.62 83 TYR A CA 1
ATOM 654 C C . TYR A 1 83 ? 6.923 2.666 1.389 1.00 89.62 83 TYR A C 1
ATOM 656 O O . TYR A 1 83 ? 6.759 2.383 0.199 1.00 89.62 83 TYR A O 1
ATOM 664 N N . TRP A 1 84 ? 8.149 2.819 1.904 1.00 91.88 84 TRP A N 1
ATOM 665 C CA . TRP A 1 84 ? 9.339 2.800 1.053 1.00 91.88 84 TRP A CA 1
ATOM 666 C C . TRP A 1 84 ? 9.644 1.418 0.472 1.00 91.88 84 TRP A C 1
ATOM 668 O O . TRP A 1 84 ? 10.151 1.338 -0.649 1.00 91.88 84 TRP A O 1
ATO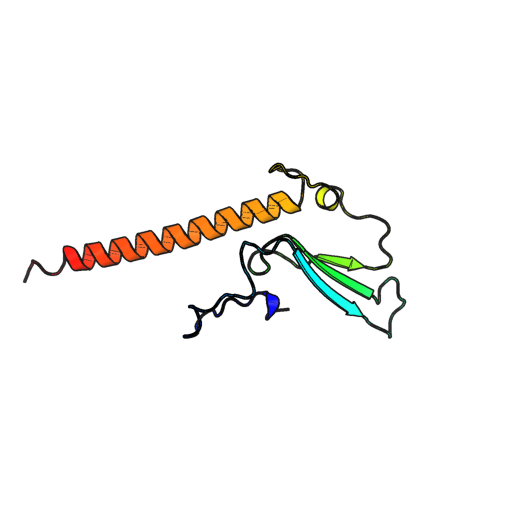M 678 N N . LYS A 1 85 ? 9.265 0.329 1.157 1.00 91.06 85 LYS A N 1
ATOM 679 C CA . LYS A 1 85 ? 9.327 -1.030 0.589 1.00 91.06 85 LYS A CA 1
ATOM 680 C C . LYS A 1 85 ? 8.448 -1.168 -0.655 1.00 91.06 85 LYS A C 1
ATOM 682 O O . LYS A 1 85 ? 8.938 -1.623 -1.688 1.00 91.06 85 LYS A O 1
ATOM 687 N N . PHE A 1 86 ? 7.189 -0.728 -0.592 1.00 90.19 86 PHE A N 1
ATOM 688 C CA . PHE A 1 86 ? 6.299 -0.758 -1.758 1.00 90.19 86 PHE A CA 1
ATOM 689 C C . PHE A 1 86 ? 6.808 0.148 -2.884 1.00 90.19 86 PHE A C 1
ATOM 691 O O . PHE A 1 86 ? 6.812 -0.267 -4.043 1.00 90.19 86 PHE A O 1
ATOM 698 N N . ARG A 1 87 ? 7.324 1.343 -2.563 1.00 88.50 87 ARG A N 1
ATOM 699 C CA . ARG A 1 87 ? 7.908 2.249 -3.568 1.00 88.50 87 ARG A CA 1
ATOM 700 C C . ARG A 1 87 ? 9.123 1.645 -4.271 1.00 88.50 87 ARG A C 1
ATOM 702 O O . ARG A 1 87 ? 9.218 1.752 -5.489 1.00 88.50 87 ARG A O 1
ATOM 709 N N . LYS A 1 88 ? 10.021 0.978 -3.540 1.00 90.56 88 LYS A N 1
ATOM 710 C CA . LYS A 1 88 ? 11.192 0.299 -4.123 1.00 90.56 88 LYS A CA 1
ATOM 711 C C . LYS A 1 88 ? 10.791 -0.831 -5.061 1.00 90.56 88 LYS A C 1
ATOM 713 O O . LYS A 1 88 ? 11.319 -0.904 -6.167 1.00 90.56 88 LYS A O 1
ATOM 718 N N . LEU A 1 89 ? 9.838 -1.666 -4.645 1.00 88.19 89 LEU A N 1
ATOM 719 C CA . LEU A 1 89 ? 9.326 -2.753 -5.480 1.00 88.19 89 LEU A CA 1
ATOM 720 C C . LEU A 1 89 ? 8.718 -2.222 -6.786 1.00 88.19 89 LEU A C 1
ATOM 722 O O . LEU A 1 89 ? 8.984 -2.762 -7.854 1.00 88.19 89 LEU A O 1
ATOM 726 N N . GLN A 1 90 ? 7.945 -1.138 -6.706 1.00 87.12 90 GLN A N 1
ATOM 727 C CA . GLN A 1 90 ? 7.345 -0.500 -7.879 1.00 87.12 90 GLN A CA 1
ATOM 728 C C . GLN A 1 90 ? 8.398 0.047 -8.842 1.00 87.12 90 GLN A C 1
ATOM 730 O O . GLN A 1 90 ? 8.269 -0.144 -10.047 1.00 87.12 90 GLN A O 1
ATOM 735 N N . THR A 1 91 ? 9.441 0.701 -8.323 1.00 86.94 91 THR A N 1
ATOM 736 C CA . THR A 1 91 ? 10.553 1.173 -9.155 1.00 86.94 91 THR A CA 1
ATOM 737 C C . THR A 1 91 ? 11.238 0.007 -9.861 1.00 86.94 91 THR A C 1
ATOM 739 O O . THR A 1 91 ? 11.469 0.101 -11.059 1.00 86.94 91 THR A O 1
ATOM 742 N N . LEU A 1 92 ? 11.514 -1.091 -9.147 1.00 88.69 92 LEU A N 1
ATOM 743 C CA . LEU A 1 92 ? 12.180 -2.264 -9.716 1.00 88.69 92 LEU A CA 1
ATOM 744 C C . LEU A 1 92 ? 11.369 -2.888 -10.861 1.00 88.69 92 LEU A C 1
ATOM 746 O O . LEU A 1 92 ? 11.909 -3.107 -11.943 1.00 88.69 92 LEU A O 1
ATOM 750 N N . ALA A 1 93 ? 10.073 -3.113 -10.646 1.00 85.44 93 ALA A N 1
ATOM 751 C CA . ALA A 1 93 ? 9.196 -3.679 -11.667 1.00 85.44 93 ALA A CA 1
ATOM 752 C C . ALA A 1 93 ? 9.095 -2.777 -12.910 1.00 85.44 93 ALA A C 1
ATOM 754 O O . ALA A 1 93 ? 9.230 -3.249 -14.031 1.00 85.44 93 ALA A O 1
ATOM 755 N N . LEU A 1 94 ? 8.944 -1.460 -12.722 1.00 84.31 94 LEU A N 1
ATOM 756 C CA . LEU A 1 94 ? 8.877 -0.521 -13.846 1.00 84.31 94 LEU A CA 1
ATOM 757 C C . LEU A 1 94 ? 10.196 -0.431 -14.621 1.00 84.31 94 LEU A C 1
ATOM 759 O O . LEU A 1 94 ? 10.173 -0.242 -15.836 1.00 84.31 94 LEU A O 1
ATOM 763 N N . THR A 1 95 ? 11.343 -0.545 -13.943 1.00 84.31 95 THR A N 1
ATOM 764 C CA . THR A 1 95 ? 12.634 -0.588 -14.640 1.00 84.31 95 THR A CA 1
ATOM 765 C C . THR A 1 95 ? 12.781 -1.854 -15.468 1.00 84.31 95 THR A C 1
ATOM 767 O O . THR A 1 95 ? 13.238 -1.760 -16.600 1.00 84.31 95 THR A O 1
ATOM 770 N N . GLU A 1 96 ? 12.358 -3.008 -14.949 1.00 83.00 96 GLU A N 1
ATOM 771 C CA . GLU A 1 96 ? 12.393 -4.269 -15.692 1.00 83.00 96 GLU A CA 1
ATOM 772 C C . GLU A 1 96 ? 11.515 -4.197 -16.949 1.00 83.00 96 GLU A C 1
ATOM 774 O O . GLU A 1 96 ? 11.997 -4.479 -18.046 1.00 83.00 96 GLU A O 1
ATOM 779 N N . ASP A 1 97 ? 10.270 -3.731 -16.810 1.00 80.75 97 ASP A N 1
ATOM 780 C CA . ASP A 1 97 ? 9.331 -3.583 -17.926 1.00 80.75 97 ASP A CA 1
ATOM 781 C C . ASP A 1 97 ? 9.891 -2.664 -19.023 1.00 80.75 97 ASP A C 1
ATOM 783 O O . ASP A 1 97 ? 9.927 -3.039 -20.199 1.00 80.75 97 ASP A O 1
ATOM 787 N N . LEU A 1 98 ? 10.395 -1.482 -18.647 1.00 80.56 98 LEU A N 1
ATOM 788 C CA . LEU A 1 98 ? 10.957 -0.528 -19.606 1.00 80.56 98 LEU A CA 1
ATOM 789 C C . LEU A 1 98 ? 12.223 -1.077 -20.278 1.00 80.56 98 LEU A C 1
ATOM 791 O O . LEU A 1 98 ? 12.419 -0.903 -21.480 1.00 80.56 98 LEU A O 1
ATOM 795 N N . THR A 1 99 ? 13.095 -1.743 -19.519 1.00 78.94 99 THR A N 1
ATOM 796 C CA . THR A 1 99 ? 14.314 -2.351 -20.055 1.00 78.94 99 THR A CA 1
ATOM 797 C C . THR A 1 99 ? 13.989 -3.469 -21.049 1.00 78.94 99 THR A C 1
ATOM 799 O O . THR A 1 99 ? 14.578 -3.505 -22.131 1.00 78.94 99 THR A O 1
ATOM 802 N N . ASN A 1 100 ? 13.016 -4.328 -20.740 1.00 79.12 100 ASN A N 1
ATOM 803 C CA . ASN A 1 100 ? 12.573 -5.398 -21.633 1.00 79.12 100 ASN A CA 1
ATOM 804 C C . ASN A 1 100 ? 11.959 -4.851 -22.929 1.00 79.12 100 ASN A C 1
ATOM 806 O O . ASN A 1 100 ? 12.247 -5.364 -24.016 1.00 79.12 100 ASN A O 1
ATOM 810 N N . GLU A 1 101 ? 11.160 -3.785 -22.841 1.00 85.12 101 GLU A N 1
ATOM 811 C CA . GLU A 1 101 ? 10.581 -3.134 -24.017 1.00 85.12 101 GLU A CA 1
ATOM 812 C C . GLU A 1 101 ? 11.671 -2.534 -24.916 1.00 85.12 101 GLU A C 1
ATOM 814 O O . GLU A 1 101 ? 11.658 -2.733 -26.134 1.00 85.12 101 GLU A O 1
ATOM 819 N N . LEU A 1 102 ? 12.647 -1.840 -24.323 1.00 82.94 102 LEU A N 1
ATOM 820 C CA . LEU A 1 102 ? 13.752 -1.230 -25.059 1.00 82.94 102 LEU A CA 1
ATOM 821 C C . LEU A 1 102 ? 14.629 -2.272 -25.756 1.00 82.94 102 LEU A C 1
ATOM 823 O O . LEU A 1 102 ? 14.943 -2.093 -26.932 1.00 82.94 102 LEU A O 1
ATOM 827 N N . PHE A 1 103 ? 14.992 -3.366 -25.080 1.00 77.94 103 PHE A N 1
ATOM 828 C CA . PHE A 1 103 ? 15.771 -4.434 -25.710 1.00 77.94 103 PHE A CA 1
ATOM 829 C C . PHE A 1 103 ? 14.996 -5.125 -26.826 1.00 77.94 103 PHE A C 1
ATOM 831 O O . PHE A 1 103 ? 15.561 -5.356 -27.888 1.00 77.94 103 PHE A O 1
ATOM 838 N N . THR A 1 104 ? 13.700 -5.376 -26.636 1.00 80.44 104 THR A N 1
ATOM 839 C CA . THR A 1 104 ? 12.855 -5.964 -27.683 1.00 80.44 104 THR A CA 1
ATOM 840 C C . THR A 1 104 ? 12.800 -5.066 -28.918 1.00 80.44 104 THR A C 1
ATOM 842 O O . THR A 1 104 ? 12.986 -5.542 -30.038 1.00 80.44 104 THR A O 1
ATOM 845 N N . ARG A 1 105 ? 12.598 -3.754 -28.731 1.00 83.56 105 ARG A N 1
ATOM 846 C CA . ARG A 1 105 ? 12.614 -2.781 -29.834 1.00 83.56 105 ARG A CA 1
ATOM 847 C C . ARG A 1 105 ? 13.974 -2.721 -30.515 1.00 83.56 105 ARG A C 1
ATOM 849 O O . ARG A 1 105 ? 14.026 -2.780 -31.736 1.00 83.56 105 ARG A O 1
ATOM 856 N N . LEU A 1 106 ? 15.060 -2.684 -29.744 1.00 85.56 106 LEU A N 1
ATOM 857 C CA . LEU A 1 106 ? 16.413 -2.676 -30.291 1.00 85.56 106 LEU A CA 1
ATOM 858 C C . LEU A 1 106 ? 16.689 -3.940 -31.109 1.00 85.56 106 LEU A C 1
ATOM 860 O O . LEU A 1 106 ? 17.199 -3.829 -32.215 1.00 85.56 106 LEU A O 1
ATOM 864 N N . THR A 1 107 ? 16.313 -5.122 -30.613 1.00 80.50 107 THR A N 1
ATOM 865 C CA . THR A 1 107 ? 16.449 -6.381 -31.354 1.00 80.50 107 THR A CA 1
ATOM 866 C C . THR A 1 107 ? 15.677 -6.326 -32.669 1.00 80.50 107 THR A C 1
ATOM 868 O O . THR A 1 107 ? 16.260 -6.614 -33.709 1.00 80.50 107 THR A O 1
ATOM 871 N N . ILE A 1 108 ? 14.416 -5.879 -32.653 1.00 82.50 108 ILE A N 1
ATOM 872 C CA . ILE A 1 108 ? 13.598 -5.716 -33.867 1.00 82.50 108 ILE A CA 1
ATOM 873 C C . ILE A 1 108 ? 14.234 -4.719 -34.845 1.00 82.50 108 ILE A C 1
ATOM 875 O O . ILE A 1 108 ? 14.260 -4.969 -36.048 1.00 82.50 108 ILE A O 1
ATOM 879 N N . ASP A 1 109 ? 14.746 -3.593 -34.357 1.00 88.00 109 ASP A N 1
ATOM 880 C CA . ASP A 1 109 ? 15.356 -2.570 -35.204 1.00 88.00 109 ASP A CA 1
ATOM 881 C C . ASP A 1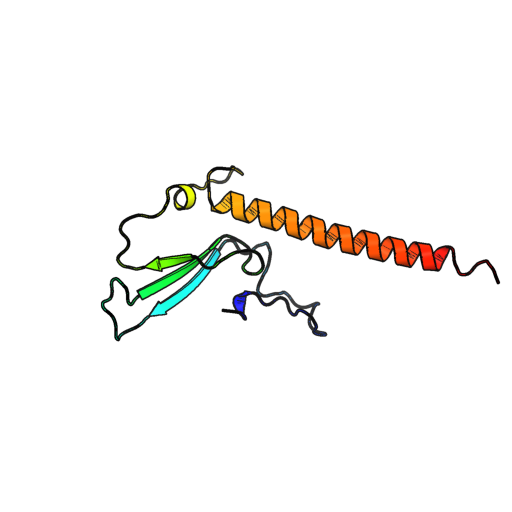 109 ? 16.689 -3.056 -35.787 1.00 88.00 109 ASP A C 1
ATOM 883 O O . ASP A 1 109 ? 16.942 -2.860 -36.973 1.00 88.00 109 ASP A O 1
ATOM 887 N N . THR A 1 110 ? 17.513 -3.766 -35.009 1.00 78.62 110 THR A N 1
ATOM 888 C CA . THR A 1 110 ? 18.732 -4.406 -35.526 1.00 78.62 110 THR A CA 1
ATOM 889 C C . THR A 1 110 ? 18.412 -5.494 -36.549 1.00 78.62 110 THR A C 1
ATOM 891 O O . THR A 1 110 ? 19.055 -5.549 -37.591 1.00 78.62 110 THR A O 1
ATOM 894 N N . ASP A 1 111 ? 17.381 -6.305 -36.316 1.00 80.94 111 ASP A N 1
ATOM 895 C CA . ASP A 1 111 ? 16.934 -7.341 -37.248 1.00 80.94 111 ASP A CA 1
ATOM 896 C C . ASP A 1 111 ? 16.488 -6.716 -38.580 1.00 80.94 111 ASP A C 1
ATOM 898 O O . ASP A 1 111 ? 16.941 -7.114 -39.650 1.00 80.94 111 ASP A O 1
ATOM 902 N N . LYS A 1 112 ? 15.718 -5.622 -38.530 1.00 77.62 112 LYS A N 1
ATOM 903 C CA . LYS A 1 112 ? 15.347 -4.843 -39.724 1.00 77.62 112 LYS A CA 1
ATOM 904 C C . LYS A 1 112 ? 16.537 -4.184 -40.424 1.00 77.62 112 LYS A C 1
ATOM 906 O O . LYS A 1 112 ? 16.519 -4.055 -41.643 1.00 77.62 112 LYS A O 1
ATOM 911 N N . LEU A 1 113 ? 17.543 -3.723 -39.683 1.00 76.50 113 LEU A N 1
ATOM 912 C CA . LEU A 1 113 ? 18.710 -3.049 -40.260 1.00 76.50 113 LEU A CA 1
ATOM 913 C C . LEU A 1 113 ? 19.701 -4.030 -40.900 1.00 76.50 113 LEU A C 1
ATOM 915 O O . LEU A 1 113 ? 20.350 -3.669 -41.880 1.00 76.50 113 LEU A O 1
ATOM 919 N N . TYR A 1 114 ? 19.815 -5.254 -40.374 1.00 71.38 114 TYR A N 1
ATOM 920 C CA . TYR A 1 114 ? 20.846 -6.211 -40.785 1.00 71.38 114 TYR A CA 1
ATOM 921 C C . TYR A 1 114 ? 20.326 -7.440 -41.559 1.00 71.38 114 TYR A C 1
ATOM 923 O O . TYR A 1 114 ? 21.126 -8.047 -42.265 1.00 71.38 114 TYR A O 1
ATOM 931 N N . ASN A 1 115 ? 19.024 -7.769 -41.541 1.00 62.22 115 ASN A N 1
ATOM 932 C CA . ASN A 1 115 ? 18.456 -8.923 -42.271 1.00 62.22 115 ASN A CA 1
ATOM 933 C C . ASN A 1 115 ? 17.735 -8.587 -43.600 1.00 62.22 115 ASN A C 1
ATOM 935 O O . ASN A 1 115 ? 16.996 -9.417 -44.122 1.00 62.22 115 ASN A O 1
ATOM 939 N N . PHE A 1 116 ? 17.995 -7.419 -44.207 1.00 57.19 116 PHE A N 1
ATOM 940 C CA . PHE A 1 116 ? 17.513 -7.067 -45.563 1.00 57.19 116 PHE A CA 1
ATOM 941 C C . PHE A 1 116 ? 18.623 -6.690 -46.568 1.00 57.19 116 PHE A C 1
ATOM 943 O O . PHE A 1 116 ? 18.325 -6.172 -47.641 1.00 57.19 116 PHE A O 1
ATOM 950 N N . SER A 1 117 ? 19.901 -6.955 -46.270 1.00 52.28 117 SER A N 1
ATOM 951 C CA . SER A 1 117 ? 21.021 -6.710 -47.205 1.00 52.28 117 SER A CA 1
ATOM 952 C C . SER A 1 117 ? 21.588 -7.975 -47.867 1.00 52.28 117 SER A C 1
ATOM 954 O O . SER A 1 117 ? 22.592 -7.898 -48.574 1.00 52.28 117 SER A O 1
ATOM 956 N N . GLY A 1 118 ? 20.953 -9.134 -47.666 1.00 57.25 118 GLY A N 1
ATOM 957 C CA . GLY A 1 118 ? 21.415 -10.425 -48.179 1.00 57.25 118 GLY A CA 1
ATOM 958 C C . GLY A 1 118 ? 20.328 -11.216 -48.902 1.00 57.25 118 GLY A C 1
ATOM 959 O O . GLY A 1 118 ? 19.917 -12.261 -48.405 1.00 57.25 118 GLY A O 1
ATOM 960 N N . SER A 1 119 ? 19.879 -10.730 -50.060 1.00 39.81 119 SER A N 1
ATOM 961 C CA . SER A 1 119 ? 19.148 -11.505 -51.080 1.00 39.81 119 SER A CA 1
ATOM 962 C C . SER A 1 119 ? 19.170 -10.781 -52.417 1.00 39.81 119 SER A C 1
ATOM 964 O O . SER A 1 119 ? 18.759 -9.598 -52.414 1.00 39.81 119 SER A O 1
#

InterPro domains:
  IPR005322 Peptidase C69 [PF03577] (4-94)
  IPR005322 Peptidase C69 [PTHR12994] (1-96)

Radius of gyration: 20.81 Å; chains: 1; bounding box: 47×24×69 Å

Secondary structure (DSSP, 8-state):
--GGG---TTSTTTTSPPSS-TT--EEEEEEE-TTS-HHHHEEEEEEES-GGGS--EEEETT-----HHHH---SS--SSSHHHHHHHHHHHHHHHHHHHHHHHHHHHHHHHHHSSS--